Protein AF-A0A060BUA4-F1 (afdb_monomer)

Mean predicted aligned error: 8.13 Å

Radius of gyration: 14.54 Å; Cα contacts (8 Å, |Δi|>4): 222; chains: 1; bounding box: 28×25×43 Å

Nearest PDB structures (foldseek):
  7bwc-assembly1_A  TM=9.508E-01  e=6.946E-09  Bombyx mori
  7bwb-assembly1_A  TM=9.533E-01  e=1.128E-08  Bombyx mori
  7vco-assembly1_A  TM=9.322E-01  e=3.538E-07  Frischella perrara
  6nu7-assembly1_A  TM=8.522E-01  e=6.924E-05  Lactobacillus gasseri 224-1
  8aa2-assembly1_M  TM=8.051E-01  e=7.810E-04  Bacteroides thetaiotaomicron VPI-5482

Foldseek 3Di:
DKDWDDDPQKIKIKFKDFDPLKTFIWMWIDNPVPDTDTLGTPDIHPNQQTSIWHDWDWDDDPQKIKIKTWHADHDDDVPPPPDGTDIDIDIDRDDPPPSPPPPD

Organism: NCBI:txid83428

Structure (mmCIF, N/CA/C/O backbone):
data_AF-A0A060BUA4-F1
#
_entry.id   AF-A0A060BUA4-F1
#
loop_
_atom_site.group_PDB
_atom_site.id
_atom_site.type_symbol
_atom_site.label_atom_id
_atom_site.label_alt_id
_atom_site.label_comp_id
_atom_site.label_asym_id
_atom_site.label_entity_id
_atom_site.label_seq_id
_atom_site.pdbx_PDB_ins_code
_atom_site.Cartn_x
_atom_site.Cartn_y
_atom_site.Cartn_z
_atom_site.occupancy
_atom_site.B_iso_or_equiv
_atom_site.auth_seq_id
_atom_site.auth_comp_id
_atom_site.auth_asym_id
_atom_site.auth_atom_id
_atom_site.pdbx_PDB_model_num
ATOM 1 N N . ASP A 1 1 ? -0.671 8.679 -2.061 1.00 85.56 1 ASP A N 1
ATOM 2 C CA . ASP A 1 1 ? -1.868 7.850 -2.326 1.00 85.56 1 ASP A CA 1
ATOM 3 C C . ASP A 1 1 ? -2.017 6.752 -1.280 1.00 85.56 1 ASP A C 1
ATOM 5 O O . ASP A 1 1 ? -1.308 5.750 -1.348 1.00 85.56 1 ASP A O 1
ATOM 9 N N . PRO A 1 2 ? -2.838 6.968 -0.240 1.00 93.94 2 PRO A N 1
ATOM 10 C CA . PRO A 1 2 ? -3.105 5.952 0.769 1.00 93.94 2 PRO A CA 1
ATOM 11 C C . PRO A 1 2 ? -4.295 5.061 0.382 1.00 93.94 2 PRO A C 1
ATOM 13 O O . PRO A 1 2 ? -5.338 5.562 -0.036 1.00 93.94 2 PRO A O 1
ATOM 16 N N . LYS A 1 3 ? -4.183 3.754 0.629 1.00 95.88 3 LYS A N 1
ATOM 17 C CA . LYS A 1 3 ? -5.323 2.821 0.638 1.00 95.88 3 LYS A CA 1
ATOM 18 C C . LYS A 1 3 ? -5.547 2.321 2.055 1.00 95.88 3 LYS A C 1
ATOM 20 O O . LYS A 1 3 ? -4.619 1.819 2.684 1.00 95.88 3 LYS A O 1
ATOM 25 N N . VAL A 1 4 ? -6.784 2.428 2.537 1.00 96.75 4 VAL A N 1
ATOM 26 C CA . VAL A 1 4 ? -7.189 2.003 3.886 1.00 96.75 4 VAL A CA 1
ATOM 27 C C . VAL A 1 4 ? -8.209 0.872 3.806 1.00 96.75 4 VAL A C 1
ATOM 29 O O . VAL A 1 4 ? -9.059 0.859 2.911 1.00 96.75 4 VAL A O 1
ATOM 32 N N . TRP A 1 5 ? -8.130 -0.094 4.721 1.00 95.12 5 TRP A N 1
ATOM 33 C CA . TRP A 1 5 ? -9.161 -1.119 4.903 1.00 95.12 5 TRP A CA 1
ATOM 34 C C . TRP A 1 5 ? -9.168 -1.677 6.330 1.00 95.12 5 TRP A C 1
ATOM 36 O O . TRP A 1 5 ? -8.166 -1.604 7.042 1.00 95.12 5 TRP A O 1
ATOM 46 N N . PHE A 1 6 ? -10.299 -2.246 6.748 1.00 94.19 6 PHE A N 1
ATOM 47 C CA . PHE A 1 6 ? -10.435 -2.919 8.039 1.00 94.19 6 PHE A CA 1
ATOM 48 C C . PHE A 1 6 ? -10.357 -4.431 7.864 1.00 94.19 6 PHE A C 1
ATOM 50 O O . PHE A 1 6 ? -11.029 -4.989 6.997 1.00 94.19 6 PHE A O 1
ATOM 57 N N . GLN A 1 7 ? -9.554 -5.099 8.688 1.00 90.25 7 GLN A N 1
ATOM 58 C CA . GLN A 1 7 ? -9.438 -6.552 8.659 1.00 90.25 7 GLN A CA 1
ATOM 59 C C . GLN A 1 7 ? -8.917 -7.091 9.983 1.00 90.25 7 GLN A C 1
ATOM 61 O O . GLN A 1 7 ? -8.020 -6.505 10.582 1.00 90.25 7 GLN A O 1
ATOM 66 N N . ASN A 1 8 ? -9.460 -8.227 10.428 1.00 88.50 8 ASN A N 1
ATOM 67 C CA . ASN A 1 8 ? -9.047 -8.907 11.662 1.00 88.50 8 ASN A CA 1
ATOM 68 C C . ASN A 1 8 ? -9.027 -7.976 12.891 1.00 88.50 8 ASN A C 1
ATOM 70 O O . ASN A 1 8 ? -8.116 -8.040 13.712 1.00 88.50 8 ASN A O 1
ATOM 74 N N . GLY A 1 9 ? -10.011 -7.076 12.997 1.00 93.44 9 GLY A N 1
ATOM 75 C CA . GLY A 1 9 ? -10.134 -6.164 14.136 1.00 93.44 9 GLY A CA 1
ATOM 76 C C . GLY A 1 9 ? -9.205 -4.943 14.106 1.00 93.44 9 GLY A C 1
ATOM 77 O O . GLY A 1 9 ? -9.163 -4.209 15.088 1.00 93.44 9 GLY A O 1
ATOM 78 N N . THR A 1 10 ? -8.461 -4.700 13.022 1.00 95.50 10 THR A N 1
ATOM 79 C CA . THR A 1 10 ? -7.549 -3.550 12.911 1.00 95.50 10 THR A CA 1
ATOM 80 C C . THR A 1 10 ? -7.674 -2.839 11.565 1.00 95.50 10 THR A C 1
ATOM 82 O O . THR A 1 10 ? -7.975 -3.454 10.538 1.00 95.50 10 THR A O 1
ATOM 85 N N . TRP A 1 11 ? -7.441 -1.526 11.561 1.00 97.56 11 TRP A N 1
ATOM 86 C CA . TRP A 1 11 ? -7.310 -0.749 10.336 1.00 97.56 11 TRP A CA 1
ATOM 87 C C . TRP A 1 11 ? -5.900 -0.886 9.785 1.00 97.56 11 TRP A C 1
ATOM 89 O O . TRP A 1 11 ? -4.922 -0.734 10.512 1.00 97.56 11 TRP A O 1
ATOM 99 N N . ASN A 1 12 ? -5.800 -1.133 8.488 1.00 96.44 12 ASN A N 1
ATOM 100 C CA . ASN A 1 12 ? -4.553 -1.193 7.747 1.00 96.44 12 ASN A CA 1
ATOM 101 C C . ASN A 1 12 ? -4.525 -0.036 6.753 1.00 96.44 12 ASN A C 1
ATOM 103 O O . ASN A 1 12 ? -5.555 0.320 6.177 1.00 96.44 12 ASN A O 1
ATOM 107 N N . LEU A 1 13 ? -3.346 0.539 6.560 1.00 96.94 13 LEU A N 1
ATOM 108 C CA . LEU A 1 13 ? -3.092 1.587 5.586 1.00 96.94 13 LEU A CA 1
ATOM 109 C C . LEU A 1 13 ? -1.818 1.247 4.839 1.00 96.94 13 LEU A C 1
ATOM 111 O O . LEU A 1 13 ? -0.806 0.926 5.460 1.00 96.94 13 LEU A O 1
ATOM 115 N N . ILE A 1 14 ? -1.860 1.347 3.519 1.00 96.50 14 ILE A N 1
ATOM 116 C CA . ILE A 1 14 ? -0.671 1.231 2.681 1.00 96.50 14 ILE A CA 1
ATOM 117 C C . ILE A 1 14 ? -0.410 2.533 1.948 1.00 96.50 14 ILE A C 1
ATOM 119 O O . ILE A 1 14 ? -1.347 3.250 1.595 1.00 96.50 14 ILE A O 1
ATOM 123 N N . VAL A 1 15 ? 0.868 2.828 1.723 1.00 96.19 15 VAL A N 1
ATOM 124 C CA . VAL A 1 15 ? 1.308 4.003 0.961 1.00 96.19 15 VAL A CA 1
ATOM 125 C C . VAL A 1 15 ? 2.480 3.626 0.073 1.00 96.19 15 VAL A C 1
ATOM 127 O O . VAL A 1 15 ? 3.365 2.863 0.471 1.00 96.19 15 VAL A O 1
ATOM 130 N N . GLY A 1 16 ? 2.479 4.192 -1.127 1.00 93.38 16 GLY A N 1
ATOM 131 C CA . GLY A 1 16 ? 3.598 4.149 -2.047 1.00 93.38 16 GLY A CA 1
ATOM 132 C C . GLY A 1 16 ? 4.805 4.878 -1.466 1.00 93.38 16 GLY A C 1
ATOM 133 O O . GLY A 1 16 ? 4.667 5.910 -0.809 1.00 93.38 16 GLY A O 1
ATOM 134 N N . SER A 1 17 ? 5.994 4.324 -1.652 1.00 93.25 17 SER A N 1
ATOM 135 C CA . SER A 1 17 ? 7.240 4.881 -1.140 1.00 93.25 17 SER A CA 1
ATOM 136 C C . SER A 1 17 ? 8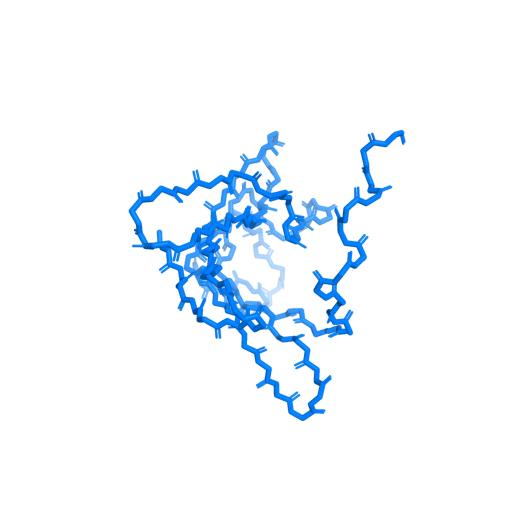.416 4.459 -2.021 1.00 93.25 17 SER A C 1
ATOM 138 O O . SER A 1 17 ? 8.300 3.634 -2.928 1.00 93.25 17 SER A O 1
ATOM 140 N N . SER A 1 18 ? 9.578 5.023 -1.721 1.00 92.25 18 SER A N 1
ATOM 141 C CA . SER A 1 18 ? 10.858 4.671 -2.313 1.00 92.25 18 SER A CA 1
ATOM 142 C C . SER A 1 18 ? 11.920 4.610 -1.219 1.00 92.25 18 SER A C 1
ATOM 144 O O . SER A 1 18 ? 11.835 5.318 -0.210 1.00 92.25 18 SER A O 1
ATOM 146 N N . ALA A 1 19 ? 12.914 3.748 -1.398 1.00 91.56 19 ALA A N 1
ATOM 147 C CA . ALA A 1 19 ? 14.190 3.837 -0.696 1.00 91.56 19 ALA A CA 1
ATOM 148 C C . ALA A 1 19 ? 15.317 3.447 -1.645 1.00 91.56 19 ALA A C 1
ATOM 150 O O . ALA A 1 19 ? 15.203 2.450 -2.347 1.00 91.56 19 ALA A O 1
ATOM 151 N N . ASN A 1 20 ? 16.408 4.219 -1.656 1.00 90.50 20 ASN A N 1
ATOM 152 C CA . ASN A 1 20 ? 17.575 3.969 -2.511 1.00 90.50 20 ASN A CA 1
ATOM 153 C C . ASN A 1 20 ? 17.219 3.785 -4.001 1.00 90.50 20 ASN A C 1
ATOM 155 O O . ASN A 1 20 ? 17.789 2.931 -4.670 1.00 90.50 20 ASN A O 1
ATOM 159 N N . ASN A 1 21 ? 16.266 4.575 -4.516 1.00 87.19 21 ASN A N 1
ATOM 160 C CA . ASN A 1 21 ? 15.722 4.450 -5.876 1.00 87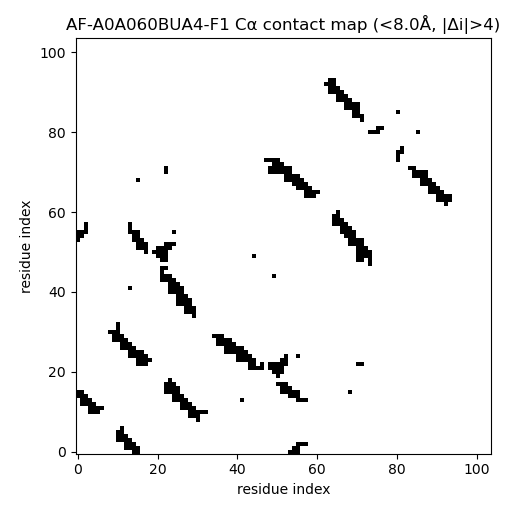.19 21 ASN A CA 1
ATOM 161 C C . ASN A 1 21 ? 15.081 3.085 -6.178 1.00 87.19 21 ASN A C 1
ATOM 163 O O . ASN A 1 21 ? 15.068 2.652 -7.327 1.00 87.19 21 ASN A O 1
ATOM 167 N N . VAL A 1 22 ? 14.532 2.423 -5.160 1.00 88.50 22 VAL A N 1
ATOM 168 C CA . VAL A 1 22 ? 13.745 1.195 -5.289 1.00 88.50 22 VAL A CA 1
ATOM 169 C C . VAL A 1 22 ? 12.324 1.486 -4.815 1.00 88.50 22 VAL A C 1
ATOM 171 O O . VAL A 1 22 ? 12.110 1.843 -3.651 1.00 88.50 22 VAL A O 1
ATOM 174 N N . GLY A 1 23 ? 11.352 1.353 -5.724 1.00 90.38 23 GLY A N 1
ATOM 175 C CA . GLY A 1 23 ? 9.933 1.509 -5.406 1.00 90.38 23 GLY A CA 1
ATOM 176 C C . GLY A 1 23 ? 9.462 0.445 -4.415 1.00 90.38 23 GLY A C 1
ATOM 177 O O . GLY A 1 23 ? 9.853 -0.718 -4.509 1.00 90.38 23 GLY A O 1
ATOM 178 N N . ARG A 1 24 ? 8.647 0.841 -3.438 1.00 93.12 24 ARG A N 1
ATOM 179 C CA . ARG A 1 24 ? 8.121 -0.048 -2.397 1.00 93.12 24 ARG A CA 1
ATOM 180 C C . ARG A 1 24 ? 6.767 0.429 -1.892 1.00 93.12 24 ARG A C 1
ATOM 182 O O . ARG A 1 24 ? 6.393 1.584 -2.062 1.00 93.12 24 ARG A O 1
ATOM 189 N N . THR A 1 25 ? 6.058 -0.441 -1.190 1.00 93.75 25 THR A N 1
ATOM 190 C CA . THR A 1 25 ? 4.829 -0.088 -0.475 1.00 93.75 25 THR A CA 1
ATOM 191 C C . THR A 1 25 ? 5.031 -0.325 1.008 1.00 93.75 25 THR A C 1
ATOM 193 O O . THR A 1 25 ? 5.462 -1.398 1.424 1.00 93.75 25 THR A O 1
ATOM 196 N N . LEU A 1 26 ? 4.739 0.692 1.809 1.00 95.38 26 LEU A N 1
ATOM 197 C CA . LEU A 1 26 ? 4.774 0.611 3.265 1.00 95.38 26 LEU A CA 1
ATOM 198 C C . LEU A 1 26 ? 3.397 0.231 3.789 1.00 95.38 26 LEU A C 1
ATOM 200 O O . LEU A 1 26 ? 2.393 0.562 3.162 1.00 95.38 26 LEU A O 1
ATOM 204 N N . ILE A 1 27 ? 3.356 -0.410 4.953 1.00 96.19 27 ILE A N 1
ATOM 205 C CA . ILE A 1 27 ? 2.124 -0.735 5.666 1.00 96.19 27 ILE A CA 1
ATOM 206 C C . ILE A 1 27 ? 2.155 -0.170 7.087 1.00 96.19 27 ILE A C 1
ATOM 208 O O . ILE A 1 27 ? 3.159 -0.237 7.800 1.00 96.19 27 ILE A O 1
ATOM 212 N N . TYR A 1 28 ? 1.017 0.380 7.490 1.00 96.94 28 TYR A N 1
ATOM 213 C CA . TYR A 1 28 ? 0.728 0.931 8.803 1.00 96.94 28 TYR A CA 1
ATOM 214 C C . TYR A 1 28 ? -0.539 0.282 9.354 1.00 96.94 28 TYR A C 1
ATOM 216 O O . TYR A 1 28 ? -1.400 -0.173 8.597 1.00 96.94 28 TYR A O 1
ATOM 224 N N . ARG A 1 29 ? -0.670 0.270 10.681 1.00 96.75 29 ARG A N 1
ATOM 225 C CA . ARG A 1 29 ? -1.865 -0.218 11.377 1.00 96.75 29 ARG A CA 1
ATOM 226 C C . ARG A 1 29 ? -2.393 0.809 12.366 1.00 96.75 29 ARG A C 1
ATOM 228 O O . ARG A 1 29 ? -1.611 1.555 12.955 1.00 96.75 29 ARG A O 1
ATOM 235 N N . SER A 1 30 ? -3.705 0.828 12.558 1.00 97.56 30 SER A N 1
ATOM 236 C CA . SER A 1 30 ? -4.378 1.719 13.498 1.00 97.56 30 SER A CA 1
ATOM 237 C C . SER A 1 30 ? -5.550 1.015 14.190 1.00 97.56 30 SER A C 1
ATOM 239 O O . SER A 1 30 ? -6.268 0.237 13.553 1.00 97.56 30 SER A O 1
ATOM 241 N N . PRO A 1 31 ? -5.777 1.264 15.490 1.00 96.12 31 PRO A N 1
ATOM 242 C CA . PRO A 1 31 ? -7.001 0.836 16.154 1.00 96.12 31 PRO A CA 1
ATOM 243 C C . PRO A 1 31 ? -8.189 1.773 15.869 1.00 96.12 31 PRO A C 1
ATOM 245 O O . PRO A 1 31 ? -9.330 1.349 16.012 1.00 96.12 31 PRO A O 1
ATOM 248 N N . ASP A 1 32 ? -7.949 3.027 15.467 1.00 96.25 32 ASP A N 1
ATOM 249 C CA . ASP A 1 32 ? -8.944 4.108 15.549 1.00 96.25 32 ASP A CA 1
ATOM 250 C C . ASP A 1 32 ? -8.976 5.067 14.343 1.00 96.25 32 ASP A C 1
ATOM 252 O O . ASP A 1 32 ? -9.630 6.107 14.411 1.00 96.25 32 ASP A O 1
ATOM 256 N N . LEU A 1 33 ? -8.270 4.736 13.255 1.00 96.88 33 LEU A N 1
ATOM 257 C CA . LEU A 1 33 ? -8.076 5.558 12.046 1.00 96.88 33 LEU A CA 1
ATOM 258 C C . LEU A 1 33 ? -7.302 6.870 12.249 1.00 96.88 33 LEU A C 1
ATOM 260 O O . LEU A 1 33 ? -7.025 7.567 11.269 1.00 96.88 33 LEU A O 1
ATOM 264 N N . LYS A 1 34 ? -6.924 7.213 13.483 1.00 95.94 34 LYS A N 1
ATOM 265 C CA . LYS A 1 34 ? -6.255 8.475 13.824 1.00 95.94 34 LYS A CA 1
ATOM 266 C C . LYS A 1 34 ? -4.783 8.248 14.133 1.00 95.94 34 LYS A C 1
ATOM 268 O O . LYS A 1 34 ? -3.926 8.960 13.617 1.00 95.94 34 LYS A O 1
ATOM 273 N N . HIS A 1 35 ? -4.488 7.229 14.933 1.00 96.69 35 HIS A N 1
ATOM 274 C CA . HIS A 1 35 ? -3.135 6.899 15.358 1.00 96.69 35 HIS A CA 1
ATOM 275 C C . HIS A 1 35 ? -2.604 5.727 14.539 1.00 96.69 35 HIS A C 1
ATOM 277 O O . HIS A 1 35 ? -3.053 4.589 14.692 1.00 96.69 35 HIS A O 1
ATOM 283 N N . TRP A 1 36 ? -1.642 6.011 13.663 1.00 97.50 36 TRP A N 1
ATOM 284 C CA . TRP A 1 36 ? -1.043 5.031 12.762 1.00 97.50 36 TRP A CA 1
ATOM 285 C C . TRP A 1 36 ? 0.348 4.632 13.245 1.00 97.50 36 TRP A C 1
ATOM 287 O O . TRP A 1 36 ? 1.222 5.476 13.430 1.00 97.50 36 TRP A O 1
ATOM 297 N N . LYS A 1 37 ? 0.571 3.328 13.412 1.00 97.62 37 LYS A N 1
ATOM 298 C CA . LYS A 1 37 ? 1.882 2.754 13.720 1.00 97.62 37 LYS A CA 1
ATOM 299 C C . LYS A 1 37 ? 2.463 2.116 12.468 1.00 97.62 37 LYS A C 1
ATOM 301 O O . LYS A 1 37 ? 1.795 1.308 11.823 1.00 97.62 37 LYS A O 1
ATOM 306 N N . TYR A 1 38 ? 3.709 2.459 12.146 1.00 96.12 38 TYR A N 1
ATOM 307 C CA . TYR A 1 38 ? 4.458 1.780 11.092 1.00 96.12 38 TYR A CA 1
ATOM 308 C C . TYR A 1 38 ? 4.571 0.291 11.415 1.00 96.12 38 TYR A C 1
ATOM 310 O O . TYR A 1 38 ? 4.973 -0.080 12.520 1.00 96.12 38 TYR A O 1
ATOM 318 N N . PHE A 1 39 ? 4.184 -0.545 10.457 1.00 92.75 39 PHE A N 1
ATOM 319 C CA . PHE A 1 39 ? 4.194 -1.992 10.613 1.00 92.75 39 PHE A CA 1
ATOM 320 C C . PHE A 1 39 ? 5.308 -2.643 9.788 1.00 92.75 39 PHE A C 1
ATOM 322 O O . PHE A 1 39 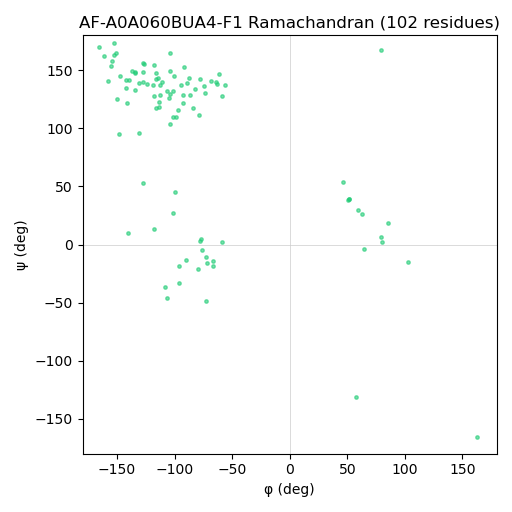? 5.944 -3.572 10.273 1.00 92.75 39 PHE A O 1
ATOM 329 N N . GLY A 1 40 ? 5.605 -2.130 8.589 1.00 93.00 40 GLY A N 1
ATOM 330 C CA . GLY A 1 40 ? 6.708 -2.651 7.783 1.00 93.00 40 GLY A CA 1
ATOM 331 C C . GLY A 1 40 ? 6.661 -2.256 6.310 1.00 93.00 40 GLY A C 1
ATOM 332 O O . GLY A 1 40 ? 5.902 -1.377 5.895 1.00 93.00 40 GLY A O 1
ATOM 333 N N . VAL A 1 41 ? 7.470 -2.957 5.514 1.00 91.94 41 VAL A N 1
ATOM 334 C CA . VAL A 1 41 ? 7.410 -2.936 4.048 1.00 91.94 41 VAL A CA 1
ATOM 335 C C . VAL A 1 41 ? 6.510 -4.087 3.602 1.00 91.94 41 VAL A C 1
ATOM 337 O O . VAL A 1 41 ? 6.770 -5.242 3.932 1.00 91.94 41 VAL A O 1
ATOM 340 N N . LEU A 1 42 ? 5.439 -3.775 2.873 1.00 89.69 42 LEU A N 1
ATOM 341 C CA . LEU A 1 42 ? 4.519 -4.768 2.321 1.00 89.69 42 LEU A CA 1
ATOM 342 C C . LEU A 1 42 ? 5.163 -5.521 1.153 1.00 89.69 42 LEU A C 1
ATOM 344 O O . LEU A 1 42 ? 5.140 -6.746 1.113 1.00 89.69 42 LEU A O 1
ATOM 348 N N . ALA A 1 43 ? 5.749 -4.766 0.226 1.00 87.62 43 ALA A N 1
ATOM 349 C CA . ALA A 1 43 ? 6.473 -5.277 -0.928 1.00 87.62 43 ALA A CA 1
ATOM 350 C C . ALA A 1 43 ? 7.483 -4.231 -1.410 1.00 87.62 43 ALA A C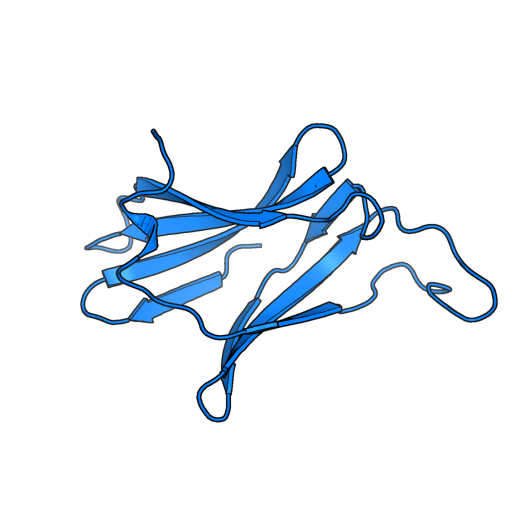 1
ATOM 352 O O . ALA A 1 43 ? 7.292 -3.029 -1.209 1.00 87.62 43 ALA A O 1
ATOM 353 N N . THR A 1 44 ? 8.552 -4.697 -2.050 1.00 88.19 44 THR A N 1
ATOM 354 C CA . THR A 1 44 ? 9.599 -3.859 -2.637 1.00 88.19 44 THR A CA 1
ATOM 355 C C . THR A 1 44 ? 9.929 -4.361 -4.034 1.00 88.19 44 THR A C 1
ATOM 357 O O . THR A 1 44 ? 9.858 -5.560 -4.302 1.00 88.19 44 THR A O 1
ATOM 360 N N . SER A 1 45 ? 10.294 -3.445 -4.921 1.00 84.50 45 SER A N 1
ATOM 361 C CA . SER A 1 45 ? 10.817 -3.760 -6.245 1.00 84.50 45 SER A CA 1
ATOM 362 C C . SER A 1 45 ? 12.118 -4.555 -6.123 1.00 84.50 45 SER A C 1
ATOM 364 O O . SER A 1 45 ? 12.917 -4.328 -5.214 1.00 84.50 45 SER A O 1
ATOM 366 N N . THR A 1 46 ? 12.354 -5.458 -7.072 1.00 81.25 46 THR A N 1
ATOM 367 C CA . THR A 1 46 ? 13.630 -6.171 -7.245 1.00 81.25 46 THR A CA 1
ATOM 368 C C . THR A 1 46 ? 14.708 -5.302 -7.910 1.00 81.25 46 THR A C 1
ATOM 370 O O . THR A 1 46 ? 15.796 -5.787 -8.198 1.00 81.25 46 THR A O 1
ATOM 373 N N . GLY A 1 47 ? 14.414 -4.020 -8.162 1.00 76.00 47 GLY A N 1
ATOM 374 C CA . GLY A 1 47 ? 15.278 -3.065 -8.865 1.00 76.00 47 GLY A CA 1
ATOM 375 C C . GLY A 1 47 ? 14.862 -2.820 -10.318 1.00 76.00 47 GLY A C 1
ATOM 376 O O . GLY A 1 47 ? 15.263 -1.824 -10.912 1.00 76.00 47 GLY A O 1
ATOM 377 N N . GLU A 1 48 ? 14.005 -3.676 -10.876 1.00 76.19 48 GLU A N 1
ATOM 378 C CA . GLU A 1 48 ? 13.555 -3.582 -12.273 1.00 76.19 48 GLU A CA 1
ATOM 379 C C . GLU A 1 48 ? 12.208 -2.858 -12.427 1.00 76.19 48 GLU A C 1
ATOM 381 O O . GLU A 1 48 ? 11.879 -2.357 -13.501 1.00 76.19 48 GLU A O 1
ATOM 386 N N . LEU A 1 49 ? 11.435 -2.749 -11.342 1.00 78.31 49 LEU A N 1
ATOM 387 C CA . LEU A 1 49 ? 10.070 -2.211 -11.349 1.00 78.31 49 LEU A CA 1
ATOM 388 C C . LEU A 1 49 ? 10.012 -0.754 -10.886 1.00 78.31 49 LEU A C 1
ATOM 390 O O . LEU A 1 49 ? 9.165 -0.382 -10.078 1.00 78.31 49 LEU A O 1
ATOM 394 N N . GLY A 1 50 ? 10.930 0.067 -11.391 1.00 78.19 50 GLY A N 1
ATOM 395 C CA . GLY A 1 50 ? 10.929 1.509 -11.167 1.00 78.19 50 GLY A CA 1
ATOM 396 C C . GLY A 1 50 ? 11.483 1.947 -9.809 1.00 78.19 50 GLY A C 1
ATOM 397 O O . GLY A 1 50 ? 11.694 1.154 -8.885 1.00 78.19 50 GLY A O 1
ATOM 398 N N . SER A 1 51 ? 11.730 3.251 -9.708 1.00 84.50 51 SER A N 1
ATOM 399 C CA . SER A 1 51 ? 12.335 3.888 -8.539 1.00 84.50 51 SER A CA 1
ATOM 400 C C . SER A 1 51 ? 11.327 4.349 -7.495 1.00 84.50 51 SER A C 1
ATOM 402 O O . SER A 1 51 ? 11.714 4.636 -6.364 1.00 84.50 51 SER A O 1
ATOM 404 N N . MET A 1 52 ? 10.043 4.392 -7.845 1.00 85.62 52 MET A N 1
ATOM 405 C CA . MET A 1 52 ? 8.933 4.773 -6.973 1.00 85.62 52 MET A CA 1
ATOM 406 C C . MET A 1 52 ? 7.690 3.981 -7.371 1.00 85.62 52 MET A C 1
ATOM 408 O O . MET A 1 52 ? 7.490 3.718 -8.555 1.00 85.62 52 MET A O 1
ATOM 412 N N . TRP A 1 53 ? 6.866 3.611 -6.391 1.00 88.38 53 TRP A N 1
ATOM 413 C CA . TRP A 1 53 ? 5.544 3.022 -6.612 1.00 88.38 53 TRP A CA 1
ATOM 414 C C . TRP A 1 53 ? 4.479 3.998 -6.119 1.00 88.38 53 TRP A C 1
ATOM 416 O O . TRP A 1 53 ? 4.450 4.320 -4.934 1.00 88.38 53 TRP A O 1
ATOM 426 N N . GLU A 1 54 ? 3.623 4.467 -7.018 1.00 85.50 54 GLU A N 1
ATOM 427 C CA . GLU A 1 54 ? 2.494 5.362 -6.747 1.00 85.50 54 GLU A CA 1
ATOM 428 C C . GLU A 1 54 ? 1.167 4.599 -6.783 1.00 85.50 54 GLU A C 1
ATOM 430 O O . GLU A 1 54 ? 1.109 3.465 -7.267 1.00 85.50 54 GLU A O 1
ATOM 435 N N . CYS A 1 55 ? 0.104 5.212 -6.256 1.00 88.69 55 CYS A N 1
ATOM 436 C CA . CYS A 1 55 ? -1.256 4.663 -6.283 1.00 88.69 55 CYS A CA 1
ATOM 437 C C . CYS A 1 55 ? -1.356 3.175 -5.883 1.00 88.69 55 CYS A C 1
ATOM 439 O O . CYS A 1 55 ? -1.887 2.379 -6.662 1.00 88.69 55 CYS A O 1
ATOM 441 N N . PRO A 1 56 ? -0.838 2.757 -4.708 1.00 90.00 56 PRO A N 1
ATOM 442 C CA . PRO A 1 56 ? -0.966 1.371 -4.303 1.00 90.00 56 PRO A CA 1
ATOM 443 C C . PRO A 1 56 ? -2.426 1.026 -3.984 1.00 90.00 56 PRO A C 1
ATOM 445 O O . PRO A 1 56 ? -3.124 1.791 -3.315 1.00 90.00 56 PRO A O 1
ATOM 448 N N . ASP A 1 57 ? -2.847 -0.170 -4.373 1.00 91.69 57 ASP A N 1
ATOM 449 C CA . ASP A 1 57 ? -4.074 -0.798 -3.889 1.00 91.69 57 ASP A CA 1
ATOM 450 C C . ASP A 1 57 ? -3.772 -2.207 -3.372 1.00 91.69 57 ASP A C 1
ATOM 452 O O . ASP A 1 57 ? -2.764 -2.827 -3.726 1.00 91.69 57 ASP A O 1
ATOM 456 N N . PHE A 1 58 ? -4.632 -2.703 -2.489 1.00 89.38 58 PHE A N 1
ATOM 457 C CA . PHE A 1 58 ? -4.510 -4.031 -1.910 1.00 89.38 58 PHE A CA 1
ATOM 458 C C . PHE A 1 58 ? -5.878 -4.605 -1.562 1.00 89.38 58 PHE A C 1
ATOM 460 O O . PHE A 1 58 ? -6.656 -3.999 -0.816 1.00 89.38 58 PHE A O 1
ATOM 467 N N . PHE A 1 59 ? -6.157 -5.795 -2.086 1.00 87.50 59 PHE A N 1
ATOM 468 C CA . PHE A 1 59 ? -7.428 -6.487 -1.903 1.00 87.50 59 PHE A CA 1
ATOM 469 C C . PHE A 1 59 ? -7.266 -8.005 -1.997 1.00 87.50 59 PHE A C 1
ATOM 471 O O . PHE A 1 59 ? -6.262 -8.517 -2.489 1.00 87.50 59 PHE A O 1
ATOM 478 N N . ALA A 1 60 ? -8.266 -8.734 -1.504 1.00 85.06 60 ALA A N 1
ATOM 479 C CA . ALA A 1 60 ? -8.341 -10.179 -1.659 1.00 85.06 60 ALA A CA 1
ATOM 480 C C . ALA A 1 60 ? -9.197 -10.538 -2.882 1.00 85.06 60 ALA A C 1
ATOM 482 O O . ALA A 1 60 ? -10.267 -9.962 -3.072 1.00 85.06 60 ALA A O 1
ATOM 483 N N . LEU A 1 61 ? -8.744 -11.505 -3.676 1.00 84.25 61 LEU A N 1
ATOM 484 C CA . LEU A 1 61 ? -9.471 -12.064 -4.814 1.00 84.25 61 LEU A CA 1
ATOM 485 C C . LEU A 1 61 ? -9.228 -13.576 -4.855 1.00 84.25 61 LEU A C 1
ATOM 487 O O . LEU A 1 61 ? -8.080 -14.008 -4.880 1.00 84.25 61 LEU A O 1
ATOM 491 N N . ASP A 1 62 ? -10.293 -14.378 -4.798 1.00 85.12 62 ASP A N 1
ATOM 492 C CA . ASP A 1 62 ? -10.247 -15.850 -4.856 1.00 85.12 62 ASP A CA 1
ATOM 493 C C . ASP A 1 62 ? -9.251 -16.514 -3.883 1.00 85.12 62 ASP A C 1
ATOM 495 O O . ASP A 1 62 ? -8.582 -17.495 -4.198 1.00 85.12 62 ASP A O 1
ATOM 499 N N . GLY A 1 63 ? -9.129 -15.969 -2.668 1.00 81.38 63 GLY A N 1
ATOM 500 C CA . GLY A 1 63 ? -8.201 -16.475 -1.646 1.00 81.38 63 GLY A CA 1
ATOM 501 C C . GLY A 1 63 ? -6.744 -16.030 -1.825 1.00 81.38 63 GLY A C 1
ATOM 502 O O . GLY A 1 63 ? -5.889 -16.399 -1.017 1.00 81.38 63 GLY A O 1
ATOM 503 N N . TYR A 1 64 ? -6.460 -15.203 -2.831 1.00 78.19 64 TYR A N 1
ATOM 504 C CA . TYR A 1 64 ? -5.170 -14.555 -3.040 1.00 78.19 64 TYR A CA 1
ATOM 505 C C . TYR A 1 64 ? -5.213 -13.112 -2.558 1.00 78.19 64 TYR A C 1
ATOM 507 O O . TYR A 1 64 ? -6.221 -12.424 -2.701 1.00 78.19 64 TYR A O 1
ATOM 515 N N . ALA A 1 6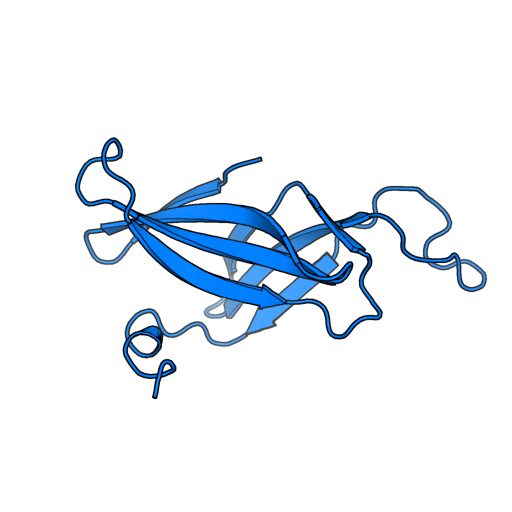5 ? -4.097 -12.635 -2.017 1.00 83.75 65 ALA A N 1
ATOM 516 C CA . ALA A 1 65 ? -3.888 -11.211 -1.830 1.00 83.75 65 ALA A CA 1
ATOM 517 C C . ALA A 1 65 ? -3.286 -10.625 -3.103 1.00 83.75 65 ALA A C 1
ATOM 519 O O . ALA A 1 65 ? -2.282 -11.134 -3.607 1.00 83.75 65 ALA A O 1
ATOM 520 N N . VAL A 1 66 ? -3.906 -9.563 -3.598 1.00 85.62 66 VAL A N 1
ATOM 521 C CA . VAL A 1 66 ? -3.498 -8.832 -4.791 1.00 85.62 66 VAL A CA 1
ATOM 522 C C . VAL A 1 66 ? -3.061 -7.445 -4.360 1.00 85.62 66 VAL A C 1
ATOM 524 O O . VAL A 1 66 ? -3.835 -6.705 -3.756 1.00 85.62 66 VAL A O 1
ATOM 527 N N . GLN A 1 67 ? -1.820 -7.097 -4.684 1.00 85.38 67 GLN A N 1
ATOM 528 C CA . GLN A 1 67 ? -1.316 -5.735 -4.574 1.00 85.38 67 GLN A CA 1
ATOM 529 C C . GLN A 1 67 ? -1.182 -5.151 -5.970 1.00 85.38 67 GLN A C 1
ATOM 531 O O . GLN A 1 67 ? -0.570 -5.790 -6.827 1.00 85.38 67 GLN A O 1
ATOM 536 N N . THR A 1 68 ? -1.685 -3.938 -6.181 1.00 90.00 68 THR A N 1
ATOM 537 C CA . THR A 1 68 ? -1.435 -3.175 -7.406 1.00 90.00 68 THR A CA 1
ATOM 538 C C . THR A 1 68 ? -0.696 -1.879 -7.108 1.00 90.00 68 THR A C 1
ATOM 540 O O . THR A 1 68 ? -0.732 -1.386 -5.981 1.00 90.00 68 THR A O 1
ATOM 543 N N . PHE A 1 69 ? 0.036 -1.362 -8.093 1.00 88.69 69 PHE A N 1
ATOM 544 C CA . PHE A 1 69 ? 0.727 -0.074 -8.015 1.00 88.69 69 PHE A CA 1
ATOM 545 C C . PHE A 1 69 ? 1.077 0.444 -9.415 1.00 88.69 69 PHE A C 1
ATOM 547 O O . PHE A 1 69 ? 1.126 -0.315 -10.387 1.00 88.69 69 PHE A O 1
ATOM 554 N N . SER A 1 70 ? 1.360 1.741 -9.499 1.00 86.19 70 SER A N 1
ATOM 555 C CA . SER A 1 70 ? 1.901 2.423 -10.674 1.00 86.19 70 SER A CA 1
ATOM 556 C C . SER A 1 70 ? 3.393 2.712 -10.457 1.00 86.19 70 SER A C 1
ATOM 558 O O . SER A 1 70 ? 3.732 3.609 -9.687 1.00 86.19 70 SER A O 1
ATOM 560 N N . P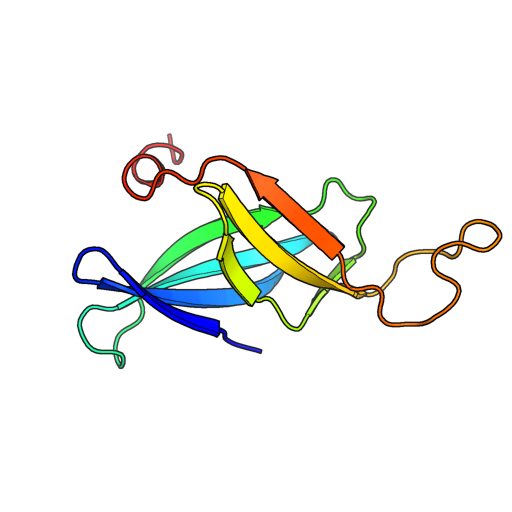RO A 1 71 ? 4.326 1.966 -11.071 1.00 85.88 71 PRO A N 1
ATOM 561 C CA . PRO A 1 71 ? 5.741 2.241 -10.959 1.00 85.88 71 PRO A CA 1
ATOM 562 C C . PRO A 1 71 ? 6.151 3.411 -11.849 1.00 85.88 71 PRO A C 1
ATOM 564 O O . PRO A 1 71 ? 5.717 3.543 -12.995 1.00 85.88 71 PRO A O 1
ATOM 567 N N . VAL A 1 72 ? 7.072 4.209 -11.324 1.00 83.62 72 VAL A N 1
ATOM 568 C CA . VAL A 1 72 ? 7.670 5.366 -11.988 1.00 83.62 72 VAL A CA 1
ATOM 569 C C . VAL A 1 72 ? 9.132 5.056 -12.306 1.00 83.62 72 VAL A C 1
ATOM 571 O O . VAL A 1 72 ? 9.842 4.450 -11.502 1.00 83.62 72 VAL A O 1
ATOM 574 N N . GLY A 1 73 ? 9.601 5.475 -13.484 1.00 78.00 73 GLY A N 1
ATOM 575 C CA . GLY A 1 73 ? 11.011 5.347 -13.874 1.00 78.00 73 GLY A CA 1
ATOM 576 C C . GLY A 1 73 ? 11.404 4.004 -14.501 1.00 78.00 73 GLY A C 1
ATOM 577 O O . GLY A 1 73 ? 12.592 3.690 -14.553 1.00 78.00 73 GLY A O 1
ATOM 578 N N . ILE A 1 74 ? 10.442 3.212 -14.991 1.00 78.00 74 ILE A N 1
ATOM 579 C CA . ILE A 1 74 ? 10.734 2.019 -15.803 1.00 78.00 74 ILE A CA 1
ATOM 580 C C . ILE A 1 74 ? 11.176 2.455 -17.207 1.00 78.00 74 ILE A C 1
ATOM 582 O O . ILE A 1 74 ? 10.514 3.268 -17.851 1.00 78.00 74 ILE A O 1
ATOM 586 N N . LYS A 1 75 ? 12.296 1.908 -17.696 1.00 69.62 75 LYS A N 1
ATOM 587 C CA . LYS A 1 75 ? 12.762 2.131 -19.073 1.00 69.62 75 LYS A CA 1
ATOM 588 C C . LYS A 1 75 ? 11.905 1.332 -20.057 1.00 69.62 75 LYS A C 1
ATOM 590 O O . LYS A 1 75 ? 11.647 0.153 -19.827 1.00 69.62 75 LYS A O 1
ATOM 595 N N . ALA A 1 76 ? 11.522 1.954 -21.171 1.00 68.00 76 ALA A N 1
ATOM 596 C CA . ALA A 1 76 ? 10.836 1.271 -22.266 1.00 68.00 76 ALA A CA 1
ATOM 597 C C . ALA A 1 76 ? 11.661 0.078 -22.784 1.00 68.00 76 ALA A C 1
ATOM 599 O O . ALA A 1 76 ? 12.880 0.177 -22.939 1.00 68.00 76 ALA A O 1
ATOM 600 N N . GLN A 1 77 ? 10.997 -1.048 -23.048 1.00 65.69 77 GLN A N 1
ATOM 601 C CA . GLN A 1 77 ? 11.611 -2.266 -23.585 1.00 65.69 77 GLN A CA 1
ATOM 602 C C . GLN A 1 77 ? 10.788 -2.770 -24.777 1.00 65.69 77 GLN A C 1
ATOM 604 O O . GLN A 1 77 ? 9.791 -3.470 -24.602 1.00 65.69 77 GLN A O 1
ATOM 609 N N . GLY A 1 78 ? 11.197 -2.413 -25.999 1.00 68.75 78 GLY A N 1
ATOM 610 C CA . GLY A 1 78 ? 10.401 -2.692 -27.202 1.00 68.75 78 GLY A CA 1
ATOM 611 C C . GLY A 1 78 ? 9.013 -2.058 -27.083 1.00 68.75 78 GLY A C 1
ATOM 612 O O . GLY A 1 78 ? 8.905 -0.913 -26.655 1.00 68.75 78 GLY A O 1
ATOM 613 N N . ASP A 1 79 ? 7.947 -2.807 -27.365 1.00 66.00 79 ASP A N 1
ATOM 614 C CA . ASP A 1 79 ? 6.561 -2.329 -27.207 1.00 66.00 79 ASP A CA 1
ATOM 615 C C . ASP A 1 79 ? 6.078 -2.289 -25.742 1.00 66.00 79 ASP A C 1
ATOM 617 O O . ASP A 1 79 ? 4.972 -1.826 -25.448 1.00 66.00 79 ASP A O 1
ATOM 621 N N . LYS A 1 80 ? 6.893 -2.760 -24.788 1.00 57.25 80 LYS A N 1
ATOM 622 C CA . LYS A 1 80 ? 6.566 -2.751 -23.356 1.00 57.25 80 LYS A CA 1
ATOM 623 C C . LYS A 1 80 ? 6.990 -1.433 -22.707 1.00 57.25 80 LYS A C 1
ATOM 625 O O . LYS A 1 80 ? 8.039 -0.869 -23.016 1.00 57.25 80 LYS A O 1
ATOM 630 N N . TYR A 1 81 ? 6.177 -0.968 -21.757 1.00 62.38 81 TYR A N 1
ATOM 631 C CA . TYR A 1 81 ? 6.424 0.234 -20.939 1.00 62.38 81 TYR A CA 1
ATOM 632 C C . TYR A 1 81 ? 6.492 1.547 -21.744 1.00 62.38 81 TYR A C 1
ATOM 634 O O . TYR A 1 81 ? 7.094 2.524 -21.316 1.00 62.38 81 TYR A O 1
ATOM 642 N N . GLN A 1 82 ? 5.822 1.576 -22.901 1.00 50.72 82 GLN A N 1
ATOM 643 C CA . GLN A 1 82 ? 5.735 2.723 -23.815 1.00 50.72 82 GLN A CA 1
ATOM 644 C C . GLN A 1 82 ? 4.954 3.929 -23.243 1.00 50.72 82 GLN A C 1
ATOM 646 O O . GLN A 1 82 ? 5.016 5.019 -23.806 1.00 50.72 82 GLN A O 1
ATOM 651 N N . LYS A 1 83 ? 4.198 3.768 -22.142 1.00 40.53 83 LYS A N 1
ATOM 652 C CA . LYS A 1 83 ? 3.395 4.840 -21.522 1.00 40.53 83 LYS A CA 1
ATOM 653 C C . LYS A 1 83 ? 3.640 4.931 -20.014 1.00 40.53 83 LYS A C 1
ATOM 655 O O . LYS A 1 83 ? 3.697 3.913 -19.331 1.00 40.53 83 LYS A O 1
ATOM 660 N N . CYS A 1 84 ? 3.730 6.168 -19.524 1.00 40.47 84 CYS A N 1
ATOM 661 C CA . CYS A 1 84 ? 4.213 6.594 -18.205 1.00 40.47 84 CYS A CA 1
ATOM 662 C C . CYS A 1 84 ? 3.502 6.049 -16.949 1.00 40.47 84 CYS A C 1
ATOM 664 O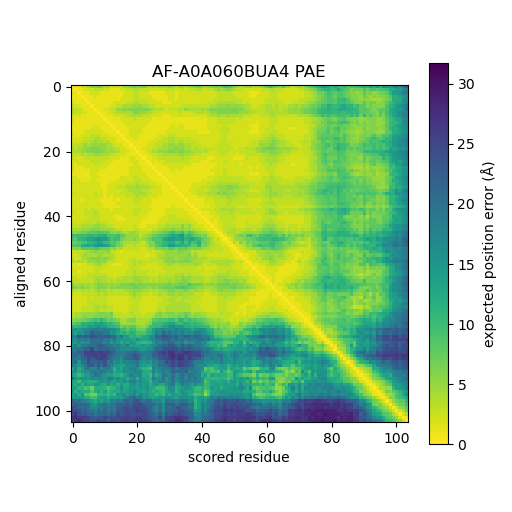 O . CYS A 1 84 ? 3.916 6.415 -15.859 1.00 40.47 8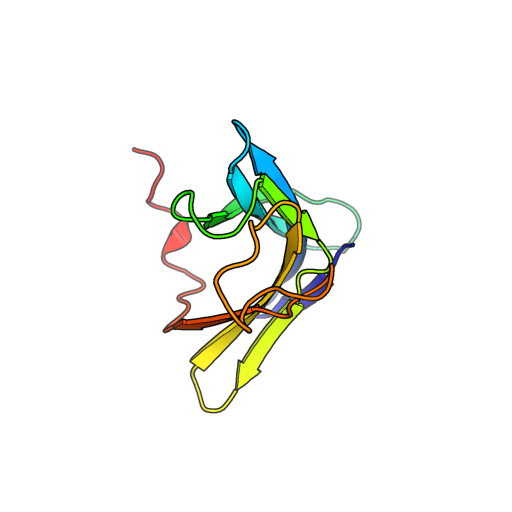4 CYS A O 1
ATOM 666 N N . PHE A 1 85 ? 2.495 5.179 -17.049 1.00 46.28 85 PHE A N 1
ATOM 667 C CA . PHE A 1 85 ? 1.835 4.570 -15.888 1.00 46.28 85 PHE A CA 1
ATOM 668 C C . PHE A 1 85 ? 1.374 3.161 -16.272 1.00 46.28 85 PHE A C 1
ATOM 670 O O . PHE A 1 85 ? 0.338 2.981 -16.911 1.00 46.28 85 PHE A O 1
ATOM 677 N N . SER A 1 86 ? 2.186 2.152 -15.964 1.00 50.78 86 SER A N 1
ATOM 678 C CA . SER A 1 86 ? 1.787 0.746 -16.107 1.00 50.78 86 SER A CA 1
ATOM 679 C C . SER A 1 86 ? 1.215 0.283 -14.770 1.00 50.78 86 SER A C 1
ATOM 681 O O . SER A 1 86 ? 1.847 0.487 -13.750 1.00 50.78 86 SER A O 1
ATOM 683 N N . ASN A 1 87 ? 0.023 -0.309 -14.729 1.00 55.28 87 ASN A N 1
ATOM 684 C CA . ASN A 1 87 ? -0.481 -0.893 -13.484 1.00 55.28 87 ASN A CA 1
ATOM 685 C C . ASN A 1 87 ? 0.103 -2.297 -13.351 1.00 55.28 87 ASN A C 1
ATOM 687 O O . ASN A 1 87 ? -0.148 -3.149 -14.203 1.00 55.28 87 ASN A O 1
ATOM 691 N N . TRP A 1 88 ? 0.895 -2.526 -12.312 1.00 57.19 88 TRP A N 1
ATOM 692 C CA . TRP A 1 88 ? 1.489 -3.831 -12.030 1.00 57.19 88 TRP A CA 1
ATOM 693 C C . TRP A 1 88 ? 0.761 -4.504 -10.889 1.00 57.19 88 TRP A C 1
ATOM 695 O O . TRP A 1 88 ? 0.256 -3.821 -10.001 1.00 57.19 88 TRP A O 1
ATOM 705 N N . CYS A 1 89 ? 0.723 -5.835 -10.913 1.00 54.34 89 CYS A N 1
ATOM 706 C CA . CYS A 1 89 ? 0.138 -6.630 -9.849 1.00 54.34 89 CYS A CA 1
ATOM 707 C C . CYS A 1 89 ? 1.105 -7.707 -9.348 1.00 54.34 89 CYS A C 1
ATOM 709 O O . CYS A 1 89 ? 1.792 -8.365 -10.128 1.00 54.34 89 CYS A O 1
ATOM 711 N N . PHE A 1 90 ? 1.117 -7.909 -8.034 1.00 60.00 90 PHE A N 1
ATOM 712 C CA . PHE A 1 90 ? 1.642 -9.120 -7.414 1.00 60.00 90 PHE A CA 1
ATOM 713 C C . PHE A 1 90 ? 0.485 -9.878 -6.778 1.00 60.00 90 PHE A C 1
ATOM 715 O O . PHE A 1 90 ? -0.369 -9.273 -6.129 1.00 60.00 90 PHE A O 1
ATOM 722 N N . SER A 1 91 ? 0.470 -11.199 -6.951 1.00 46.84 91 SER A N 1
ATOM 723 C CA . SER A 1 91 ? -0.456 -12.087 -6.250 1.00 46.84 91 SER A CA 1
ATOM 724 C C . SER A 1 91 ? 0.321 -13.077 -5.386 1.00 46.84 91 SER A C 1
ATOM 726 O O . SER A 1 91 ? 1.355 -13.606 -5.795 1.00 46.84 91 SER A O 1
ATOM 728 N N . GLY A 1 92 ? -0.152 -13.303 -4.162 1.00 60.28 92 GLY A N 1
ATOM 729 C CA . GLY A 1 92 ? 0.489 -14.210 -3.213 1.00 60.28 92 GLY A CA 1
ATOM 730 C C . GLY A 1 92 ? -0.414 -14.564 -2.034 1.00 60.28 92 GLY A C 1
ATOM 731 O O . GLY A 1 92 ? -1.479 -13.977 -1.841 1.00 60.28 92 GLY A O 1
ATOM 732 N N . LYS A 1 93 ? 0.010 -15.540 -1.224 1.00 56.25 93 LYS A N 1
ATOM 733 C CA . LYS A 1 93 ? -0.638 -15.824 0.064 1.00 56.25 93 LYS A CA 1
ATOM 734 C C . LYS A 1 93 ? -0.154 -14.795 1.083 1.00 56.25 93 LYS A C 1
ATOM 736 O O . LYS A 1 93 ? 1.016 -14.813 1.454 1.00 56.25 93 LYS A O 1
ATOM 741 N N . TYR A 1 94 ? -1.041 -13.907 1.525 1.00 58.31 94 TYR A N 1
ATOM 742 C CA . TYR A 1 94 ? -0.719 -12.911 2.545 1.00 58.31 94 TYR A CA 1
ATOM 743 C C . TYR A 1 94 ? -1.178 -13.388 3.923 1.00 58.31 94 TYR A C 1
ATOM 745 O O . TYR A 1 94 ? -2.367 -13.586 4.168 1.00 58.31 94 TYR A O 1
ATOM 753 N N . ASP A 1 95 ? -0.213 -13.592 4.817 1.00 63.28 95 ASP A N 1
ATOM 754 C CA . ASP A 1 95 ? -0.453 -13.999 6.197 1.00 63.28 95 ASP A CA 1
ATOM 755 C C . ASP A 1 95 ? -0.382 -12.772 7.115 1.00 63.28 95 ASP A C 1
ATOM 757 O O . ASP A 1 95 ? 0.685 -12.204 7.360 1.00 63.28 95 ASP A O 1
ATOM 761 N N . TYR A 1 96 ? -1.540 -12.372 7.640 1.00 63.06 96 TYR A N 1
ATOM 762 C CA . TYR A 1 96 ? -1.694 -11.196 8.500 1.00 63.06 96 TYR A CA 1
ATOM 763 C C . TYR A 1 96 ? -0.987 -11.325 9.858 1.00 63.06 96 TYR A C 1
ATOM 765 O O . TYR A 1 96 ? -0.767 -10.299 10.517 1.00 63.06 96 TYR A O 1
ATOM 773 N N . GLN A 1 97 ? -0.648 -12.550 10.281 1.00 53.09 97 GLN A N 1
ATOM 774 C CA . GLN A 1 97 ? -0.018 -12.834 11.571 1.00 53.09 97 GLN A CA 1
ATOM 775 C C . GLN A 1 97 ? 1.510 -12.953 11.478 1.00 53.09 97 GLN A C 1
ATOM 777 O O . GLN A 1 97 ? 2.208 -12.533 12.399 1.00 53.09 97 GLN A O 1
ATOM 782 N N . LYS A 1 98 ? 2.058 -13.452 10.361 1.00 51.72 98 LYS A N 1
ATOM 783 C CA . LYS A 1 98 ? 3.498 -13.774 10.247 1.00 51.72 98 LYS A CA 1
ATOM 784 C C . LYS A 1 98 ? 4.471 -12.596 10.142 1.00 51.72 98 LYS A C 1
ATOM 786 O O . LYS A 1 98 ? 5.669 -12.806 10.304 1.00 51.72 98 LYS A O 1
ATOM 791 N N . GLN A 1 99 ? 4.016 -11.362 9.933 1.00 49.50 99 GLN A N 1
ATOM 792 C CA . GLN A 1 99 ? 4.929 -10.209 9.840 1.00 49.50 99 GLN A CA 1
ATOM 793 C C . GLN A 1 99 ? 5.463 -9.691 11.193 1.00 49.50 99 GLN A C 1
ATOM 795 O O . GLN A 1 99 ? 6.227 -8.732 11.207 1.00 49.50 99 GLN A O 1
ATOM 800 N N . GLN A 1 100 ? 5.134 -10.319 12.331 1.00 39.56 100 GLN A N 1
ATOM 801 C CA . GLN A 1 100 ? 5.744 -9.957 13.622 1.00 39.56 100 GLN A CA 1
ATOM 802 C C . GLN A 1 100 ? 7.219 -10.392 13.772 1.00 39.56 100 GLN A C 1
ATOM 804 O O . GLN A 1 100 ? 7.901 -9.851 14.636 1.00 39.56 100 GLN A O 1
ATOM 809 N N . ASN A 1 101 ? 7.740 -11.298 12.927 1.00 33.69 101 ASN A N 1
ATOM 810 C CA . ASN A 1 101 ? 9.018 -11.988 13.186 1.00 33.69 101 ASN A CA 1
ATOM 811 C C . ASN A 1 101 ? 10.154 -11.745 12.169 1.00 33.69 101 ASN A C 1
ATOM 813 O O . ASN A 1 101 ? 11.140 -12.470 12.203 1.00 33.69 101 ASN A O 1
ATOM 817 N N . SER A 1 102 ? 10.075 -10.758 11.269 1.00 30.39 102 SER A N 1
ATOM 818 C CA . SER A 1 102 ? 11.147 -10.509 10.279 1.00 30.39 102 SER A CA 1
ATOM 819 C C . SER A 1 102 ? 12.077 -9.332 10.618 1.00 30.39 102 SER A C 1
ATOM 821 O O . SER A 1 102 ? 12.626 -8.721 9.708 1.00 30.39 102 SER A O 1
ATOM 823 N N . ASN A 1 103 ? 12.238 -9.003 11.906 1.00 31.06 103 ASN A N 1
ATOM 824 C CA . ASN A 1 103 ? 13.206 -8.011 12.405 1.00 31.06 103 ASN A CA 1
ATOM 825 C C . ASN A 1 103 ? 14.090 -8.608 13.520 1.00 31.06 103 ASN A C 1
ATOM 827 O O . ASN A 1 103 ? 14.181 -8.046 14.615 1.00 31.06 103 ASN A O 1
ATOM 831 N N . GLN A 1 104 ? 14.720 -9.749 13.241 1.00 30.42 104 GLN A N 1
ATOM 832 C CA . GLN A 1 104 ? 15.928 -10.189 13.939 1.00 30.42 104 GLN A CA 1
ATOM 833 C C . GLN A 1 104 ? 17.013 -10.497 12.917 1.00 30.42 104 GLN A C 1
ATOM 835 O O . GLN A 1 104 ? 16.674 -11.148 11.903 1.00 30.42 104 GLN A O 1
#

pLDDT: mean 79.15, std 18.66, range [30.39, 97.62]

Solvent-accessible surface area (backbone atoms only — not comparable to full-atom values): 6044 Å² total; per-residue (Å²): 91,77,35,75,50,78,55,97,89,33,35,37,37,36,33,41,36,61,56,94,65,22,8,24,30,36,31,28,39,17,88,73,87,74,60,72,42,87,67,51,74,74,48,66,42,91,64,75,54,9,34,29,24,37,63,36,45,76,48,78,55,97,87,29,33,36,39,37,29,30,35,36,80,54,76,62,55,83,89,40,63,78,55,91,66,49,81,45,76,51,77,45,84,74,62,92,71,68,70,82,71,83,86,124

Secondary structure (DSSP, 8-state):
-EEEEEETTEEEEEEEEEETTEEEEEEEEESSSSS-EEEEEEEE--SSS-SEE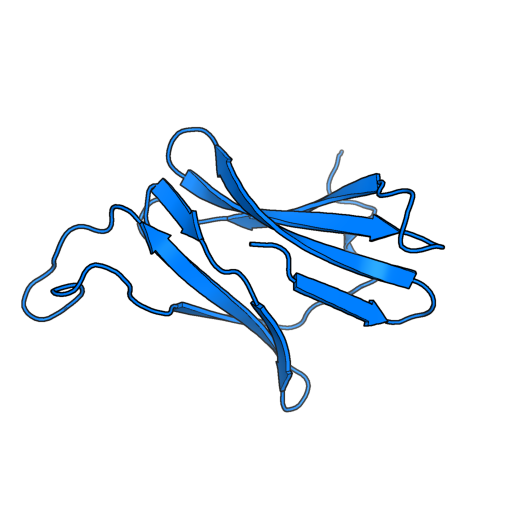EEEEEEEETTEEEEEEEEESPPPBTTBT-SS---EEEEE---TTGGGS---

InterPro domains:
  IPR013148 Glycosyl hydrolase family 32, N-terminal [PF00251] (1-101)
  IPR023296 Glycosyl hydrolase, five-bladed beta-propeller domain superfamily [G3DSA:2.115.10.20] (1-104)
  IPR023296 Glycosyl hydrolase, five-bladed beta-propeller domain superfamily [SSF75005] (1-99)
  IPR051214 Glycosyl Hydrolase 32 Enzymes [PTHR43101] (1-97)

Sequence (104 aa):
DPKVWFQNGTWNLIVGSSANNVGRTLIYRSPDLKHWKYFGVLATSTGELGSMWECPDFFALDGYAVQTFSPVGIKAQGDKYQKCFSNWCFSGKYDYQKQQNSNQ